Protein AF-A0A376P7E3-F1 (afdb_monomer)

Structure (mmCIF, N/CA/C/O backbone):
data_AF-A0A376P7E3-F1
#
_entry.id   AF-A0A376P7E3-F1
#
loop_
_atom_site.group_PDB
_atom_site.id
_atom_site.type_symbol
_atom_site.label_atom_id
_atom_site.label_alt_id
_atom_site.label_comp_id
_atom_site.label_asym_id
_atom_site.label_entity_id
_atom_site.label_seq_id
_atom_site.pdbx_PDB_ins_code
_atom_site.Cartn_x
_atom_site.Cartn_y
_atom_site.Cartn_z
_atom_site.occupancy
_atom_site.B_iso_or_equiv
_atom_site.auth_seq_id
_atom_site.auth_comp_id
_atom_site.auth_asym_id
_atom_site.auth_atom_id
_atom_site.pdbx_PDB_model_num
ATOM 1 N N . MET A 1 1 ? 9.769 -12.860 -15.869 1.00 72.50 1 MET A N 1
ATOM 2 C CA . MET A 1 1 ? 10.837 -12.661 -14.876 1.00 72.50 1 MET A CA 1
ATOM 3 C C . MET A 1 1 ? 11.254 -11.224 -15.018 1.00 72.50 1 MET A C 1
ATOM 5 O O . MET A 1 1 ? 11.514 -10.824 -16.149 1.00 72.50 1 MET A O 1
ATOM 9 N N . LEU A 1 2 ? 11.170 -10.473 -13.925 1.00 80.44 2 LEU A N 1
ATOM 10 C CA . LEU A 1 2 ? 11.780 -9.154 -13.854 1.00 80.44 2 LEU A CA 1
ATOM 11 C C . LEU A 1 2 ? 13.301 -9.341 -13.904 1.00 80.44 2 LEU A C 1
ATOM 13 O O . LEU A 1 2 ? 13.797 -10.427 -13.593 1.00 80.44 2 LEU A O 1
ATOM 17 N N . ASN A 1 3 ? 14.023 -8.340 -14.385 1.00 91.81 3 ASN A N 1
ATOM 18 C CA . ASN A 1 3 ? 15.472 -8.311 -14.209 1.00 91.81 3 ASN A CA 1
ATOM 19 C C . ASN A 1 3 ? 15.834 -7.793 -12.806 1.00 91.81 3 ASN A C 1
ATOM 21 O O . ASN A 1 3 ? 14.981 -7.247 -12.108 1.00 91.81 3 ASN A O 1
ATOM 25 N N . ASP A 1 4 ? 17.096 -7.956 -12.411 1.00 91.50 4 ASP A N 1
ATOM 26 C CA . ASP A 1 4 ? 17.572 -7.592 -11.071 1.00 91.50 4 ASP A CA 1
ATOM 27 C C . ASP A 1 4 ? 17.272 -6.118 -10.716 1.00 91.50 4 ASP A C 1
ATOM 29 O O . ASP A 1 4 ? 16.821 -5.832 -9.607 1.00 91.50 4 ASP A O 1
ATOM 33 N N . ASP A 1 5 ? 17.430 -5.192 -11.671 1.00 94.00 5 ASP A N 1
ATOM 34 C CA . ASP A 1 5 ? 17.153 -3.762 -11.464 1.00 94.00 5 ASP A CA 1
ATOM 35 C C . ASP A 1 5 ? 15.648 -3.503 -11.252 1.00 94.00 5 ASP A C 1
ATOM 37 O O . ASP A 1 5 ? 15.246 -2.691 -10.418 1.00 94.00 5 ASP A O 1
ATOM 41 N N . GLU A 1 6 ? 14.790 -4.197 -12.004 1.00 93.75 6 GLU A N 1
ATOM 42 C CA . GLU A 1 6 ? 13.333 -4.109 -11.868 1.00 93.75 6 GLU A CA 1
ATOM 43 C C . GLU A 1 6 ? 12.851 -4.667 -10.522 1.00 93.75 6 GLU A C 1
ATOM 45 O O . GLU A 1 6 ? 11.943 -4.096 -9.915 1.00 93.75 6 GLU A O 1
ATOM 50 N N . GLU A 1 7 ? 13.451 -5.758 -10.037 1.00 93.19 7 GLU A N 1
ATOM 51 C CA . GLU A 1 7 ? 13.143 -6.317 -8.717 1.00 93.19 7 GLU A CA 1
ATOM 52 C C . GLU A 1 7 ? 13.564 -5.366 -7.592 1.00 93.19 7 GLU A C 1
ATOM 54 O O . GLU A 1 7 ? 12.788 -5.142 -6.660 1.00 93.19 7 GLU A O 1
ATOM 59 N N . GLU A 1 8 ? 14.751 -4.758 -7.687 1.00 94.44 8 GLU A N 1
ATOM 60 C CA . GLU A 1 8 ? 15.236 -3.789 -6.699 1.00 94.44 8 GL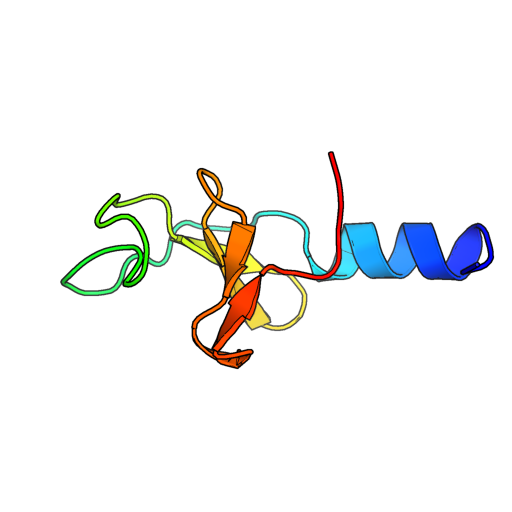U A CA 1
ATOM 61 C C . GLU 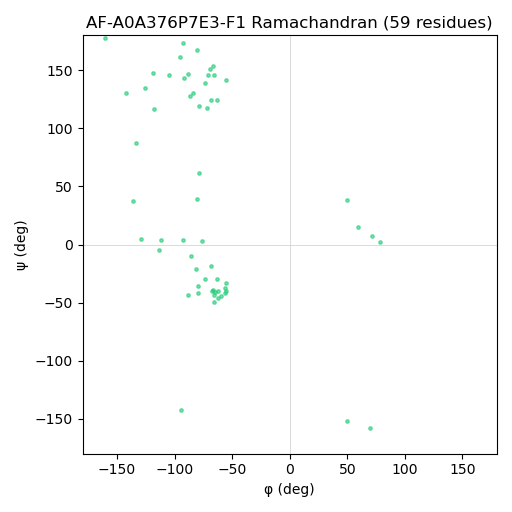A 1 8 ? 14.333 -2.551 -6.629 1.00 94.44 8 GLU A C 1
ATOM 63 O O . GLU A 1 8 ? 13.917 -2.142 -5.539 1.00 94.44 8 GLU A O 1
ATOM 68 N N . LEU A 1 9 ? 13.957 -1.995 -7.784 1.00 94.94 9 LEU A N 1
ATOM 69 C CA . LEU A 1 9 ? 13.024 -0.869 -7.855 1.00 94.94 9 LEU A CA 1
ATOM 70 C C . LEU A 1 9 ? 11.670 -1.229 -7.245 1.00 94.94 9 LEU A C 1
ATOM 72 O O . LEU A 1 9 ? 11.123 -0.459 -6.454 1.00 94.94 9 LEU A O 1
ATOM 76 N N . LEU A 1 10 ? 11.144 -2.417 -7.550 1.00 95.50 10 LEU A N 1
ATOM 77 C CA . LEU A 1 10 ? 9.864 -2.864 -7.012 1.00 95.50 10 LEU A CA 1
ATOM 78 C C . LEU A 1 10 ? 9.920 -3.047 -5.488 1.00 95.50 10 LEU A C 1
ATOM 80 O O . LEU A 1 10 ? 8.999 -2.637 -4.775 1.00 95.50 10 LEU A O 1
ATOM 84 N N . MET A 1 11 ? 11.013 -3.610 -4.968 1.00 95.06 11 MET A N 1
ATOM 85 C CA . MET A 1 11 ? 11.249 -3.719 -3.527 1.00 95.06 11 MET A CA 1
ATOM 86 C C . MET A 1 11 ? 11.344 -2.344 -2.858 1.00 95.06 11 MET A C 1
ATOM 88 O O . MET A 1 11 ? 10.791 -2.154 -1.770 1.00 95.06 11 MET A O 1
ATOM 92 N N . GLN A 1 12 ? 11.996 -1.374 -3.503 1.00 96.38 12 GLN A N 1
ATOM 93 C CA . GLN A 1 12 ? 12.102 -0.007 -3.000 1.00 96.38 12 GLN A CA 1
ATOM 94 C C . GLN A 1 12 ? 10.737 0.692 -2.975 1.00 96.38 12 GLN A C 1
ATOM 96 O O . GLN A 1 12 ? 10.348 1.239 -1.938 1.00 96.38 12 GLN A O 1
ATOM 101 N N . GLU A 1 13 ? 9.991 0.644 -4.080 1.00 97.19 13 GLU A N 1
ATOM 102 C CA . GLU A 1 13 ? 8.666 1.257 -4.222 1.00 97.19 13 GLU A CA 1
ATOM 103 C C . GLU A 1 13 ? 7.690 0.766 -3.157 1.00 97.19 13 GLU A C 1
ATOM 105 O O . GLU A 1 13 ? 6.941 1.563 -2.586 1.00 97.19 13 GLU A O 1
ATOM 110 N N . TRP A 1 14 ? 7.720 -0.537 -2.878 1.00 97.44 14 TRP A N 1
ATOM 111 C CA . TRP A 1 14 ? 6.840 -1.183 -1.914 1.00 97.44 14 TRP A CA 1
ATOM 112 C C . TRP A 1 14 ? 7.424 -1.279 -0.513 1.00 97.44 14 TRP A C 1
ATOM 114 O O . TRP A 1 14 ? 6.771 -1.863 0.348 1.00 97.44 14 TRP A O 1
ATOM 1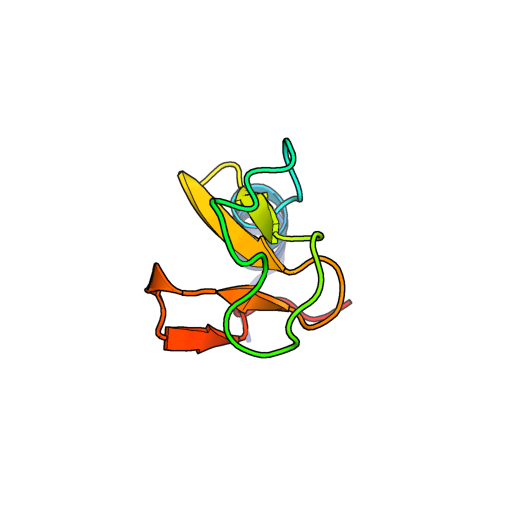24 N N . SER A 1 15 ? 8.606 -0.727 -0.238 1.00 96.81 15 SER A N 1
ATOM 125 C CA . SER A 1 15 ? 9.185 -0.743 1.109 1.00 96.81 15 SER A CA 1
ATOM 126 C C . SER A 1 15 ? 8.223 -0.136 2.142 1.00 96.81 15 SER A C 1
ATOM 128 O O . SER A 1 15 ? 7.476 0.803 1.857 1.00 96.81 15 SER A O 1
ATOM 130 N N . LEU A 1 16 ? 8.176 -0.734 3.337 1.00 96.94 16 LEU A N 1
ATOM 131 C CA . LEU A 1 16 ? 7.261 -0.299 4.394 1.00 96.94 16 LEU A CA 1
ATOM 132 C C . LEU A 1 16 ? 7.748 1.035 4.966 1.00 96.94 16 LEU A C 1
ATOM 134 O O . LEU A 1 16 ? 8.848 1.097 5.514 1.00 96.94 16 LEU A O 1
ATOM 138 N N . GLY A 1 17 ? 6.933 2.078 4.823 1.00 97.25 17 GLY A N 1
ATOM 139 C CA . GLY A 1 17 ? 7.138 3.367 5.474 1.00 97.25 17 GLY A CA 1
ATOM 140 C C . GLY A 1 17 ? 6.362 3.469 6.786 1.00 97.25 17 GLY A C 1
ATOM 141 O O . GLY A 1 17 ? 6.232 2.495 7.532 1.00 97.25 17 GLY A O 1
ATOM 142 N N . ASP A 1 18 ? 5.835 4.659 7.058 1.00 98.06 18 ASP A N 1
ATOM 143 C CA . ASP A 1 18 ? 5.085 4.936 8.280 1.00 98.06 18 ASP A CA 1
ATOM 144 C C . ASP A 1 18 ? 3.737 4.206 8.308 1.00 98.06 18 ASP A C 1
ATOM 146 O O . ASP A 1 18 ? 3.117 3.935 7.277 1.00 98.06 18 ASP A O 1
ATOM 150 N N . TYR A 1 19 ? 3.263 3.893 9.515 1.00 98.06 19 TYR A N 1
ATOM 151 C CA . TYR A 1 19 ? 1.926 3.340 9.698 1.00 98.06 19 TYR A CA 1
ATOM 152 C C . TYR A 1 19 ? 0.862 4.393 9.381 1.00 98.06 19 TYR A C 1
ATOM 154 O O . TYR A 1 19 ? 0.807 5.438 10.026 1.00 98.06 19 TYR A O 1
ATOM 162 N N . ASP A 1 20 ? -0.037 4.054 8.462 1.00 97.56 20 ASP A N 1
ATOM 163 C CA . ASP A 1 20 ? -1.239 4.818 8.138 1.00 97.56 20 ASP A CA 1
ATOM 164 C C . ASP A 1 20 ? -2.427 3.852 8.076 1.00 97.56 20 ASP A C 1
ATOM 166 O O . ASP A 1 20 ? -2.733 3.221 7.066 1.00 97.56 20 ASP A O 1
ATOM 170 N N . ASN A 1 21 ? -3.039 3.636 9.239 1.00 96.00 21 ASN A N 1
ATOM 171 C CA . ASN A 1 21 ? -4.064 2.613 9.426 1.00 96.00 21 ASN A CA 1
ATOM 172 C C . ASN A 1 21 ? -5.478 3.073 9.062 1.00 96.00 21 ASN A C 1
ATOM 174 O O . ASN A 1 21 ? -6.397 2.249 9.068 1.00 96.00 21 ASN A O 1
ATOM 178 N N . GLY A 1 22 ? -5.681 4.369 8.818 1.00 90.75 22 GLY A N 1
ATOM 179 C CA . GLY A 1 22 ? -7.014 4.960 8.875 1.00 90.75 22 GLY A CA 1
ATOM 180 C C . GLY A 1 22 ? -7.754 4.600 10.175 1.00 90.75 22 GLY A C 1
ATOM 181 O O . GLY A 1 22 ? -7.148 4.339 11.217 1.00 90.75 22 GLY A O 1
ATOM 182 N N . GLU A 1 23 ? -9.085 4.562 10.116 1.00 93.25 23 GLU A N 1
ATOM 183 C CA . GLU A 1 23 ? -9.934 4.268 11.282 1.00 93.25 23 GLU A CA 1
ATOM 184 C C . GLU A 1 23 ? -10.018 2.762 11.604 1.00 93.25 23 GLU A C 1
ATOM 186 O O . GLU A 1 23 ? -10.030 2.371 12.772 1.00 93.25 23 GLU A O 1
ATOM 191 N N . ASN A 1 24 ? -10.024 1.907 10.574 1.00 94.19 24 ASN A N 1
ATOM 192 C CA . ASN A 1 24 ? -10.360 0.479 10.688 1.00 94.19 24 ASN A CA 1
ATOM 193 C C . ASN A 1 24 ? -9.177 -0.484 10.453 1.00 94.19 24 ASN A C 1
ATOM 195 O O . ASN A 1 24 ? -9.365 -1.701 10.449 1.00 94.19 24 ASN A O 1
ATOM 199 N N . GLY A 1 25 ? -7.959 0.026 10.244 1.00 95.94 25 GLY A N 1
ATOM 200 C CA . GLY A 1 25 ? -6.798 -0.798 9.903 1.00 95.94 25 GLY A CA 1
ATOM 201 C C . GLY A 1 25 ? -6.878 -1.391 8.492 1.00 95.94 25 GLY A C 1
ATOM 202 O O . GLY A 1 25 ? -7.577 -0.895 7.610 1.00 95.94 25 GLY A O 1
ATOM 203 N N . CYS A 1 26 ? -6.138 -2.479 8.258 1.00 97.81 26 CYS A N 1
ATOM 204 C CA . CYS A 1 26 ? -6.145 -3.167 6.970 1.00 97.81 26 CYS A CA 1
ATOM 205 C C . CYS A 1 26 ? -7.544 -3.740 6.660 1.00 97.81 26 CYS A C 1
ATOM 207 O O . CYS A 1 26 ? -8.017 -4.591 7.417 1.00 97.81 26 CYS A O 1
ATOM 209 N N . PRO A 1 27 ? -8.165 -3.399 5.515 1.00 97.12 27 PRO A N 1
ATOM 210 C CA . PRO A 1 27 ? -9.520 -3.849 5.186 1.00 97.12 27 PRO A CA 1
ATOM 211 C C . PRO A 1 27 ? -9.619 -5.355 4.908 1.00 97.12 27 PRO A C 1
ATOM 213 O O . PRO A 1 27 ? -10.705 -5.919 4.975 1.00 97.12 27 PRO A O 1
ATOM 216 N N . HIS A 1 28 ? -8.497 -6.018 4.611 1.00 97.44 28 HI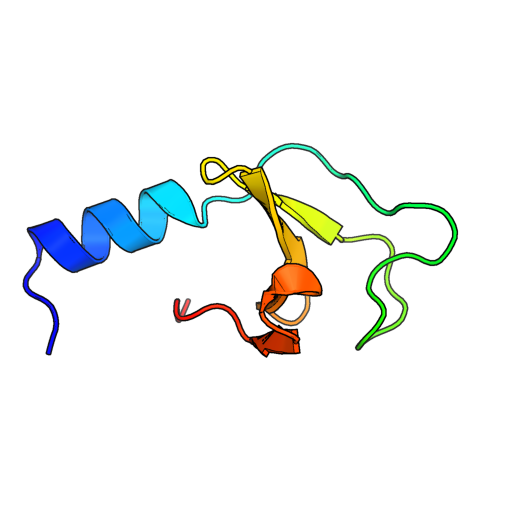S A N 1
ATOM 217 C CA . HIS A 1 28 ? -8.477 -7.449 4.318 1.00 97.44 28 HIS A CA 1
ATOM 218 C C . HIS A 1 28 ? -8.316 -8.316 5.577 1.00 97.44 28 HIS A C 1
ATOM 220 O O . HIS A 1 28 ? -8.992 -9.329 5.725 1.00 97.44 28 HIS A O 1
ATOM 226 N N . CYS A 1 29 ? -7.420 -7.945 6.502 1.00 97.25 29 CYS A N 1
ATOM 227 C CA . CYS A 1 29 ? -7.125 -8.767 7.687 1.00 97.25 29 CYS A CA 1
ATOM 228 C C . CYS A 1 29 ? -7.546 -8.149 9.031 1.00 97.25 29 CYS A C 1
ATOM 230 O O . CYS A 1 29 ? -7.379 -8.793 10.068 1.00 97.25 29 CYS A O 1
ATOM 232 N N . GLY A 1 30 ? -8.043 -6.909 9.033 1.00 96.50 30 GLY A N 1
ATOM 233 C CA . GLY A 1 30 ? -8.522 -6.189 10.218 1.00 96.50 30 GLY A CA 1
ATOM 234 C C . GLY A 1 30 ? -7.433 -5.740 11.197 1.00 96.50 30 GLY A C 1
ATOM 235 O O . GLY A 1 30 ? -7.742 -5.298 12.300 1.00 96.50 30 GLY A O 1
ATOM 236 N N . ARG A 1 31 ? -6.146 -5.883 10.855 1.00 97.12 31 ARG A N 1
ATOM 237 C CA . ARG 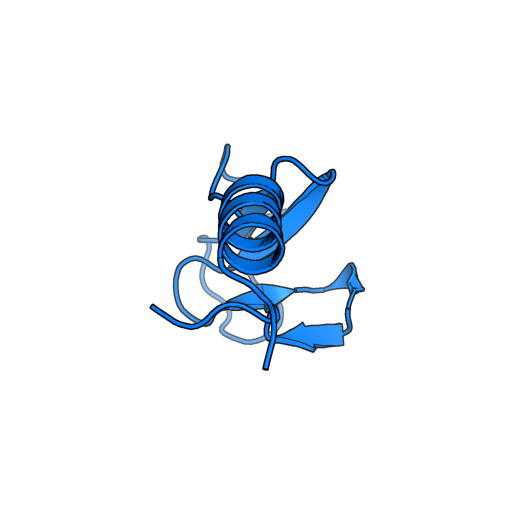A 1 31 ? -5.041 -5.480 11.741 1.00 97.12 31 ARG A CA 1
ATOM 238 C C . ARG A 1 31 ? -4.603 -4.049 11.466 1.00 97.12 31 ARG A C 1
ATOM 240 O O .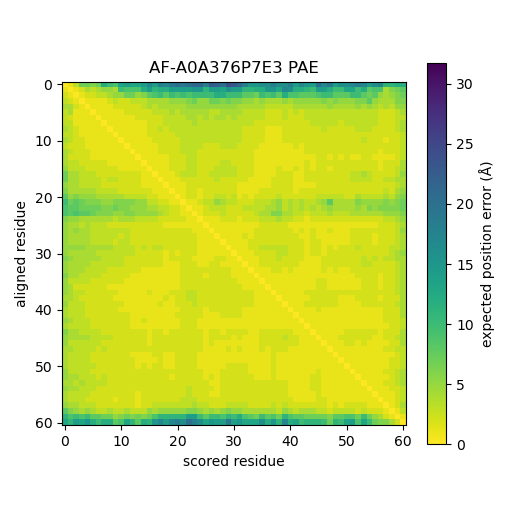 ARG A 1 31 ? -4.477 -3.649 10.311 1.00 97.12 31 ARG A O 1
ATOM 247 N N . TYR A 1 32 ? -4.244 -3.341 12.532 1.00 97.81 32 TYR A N 1
ATOM 248 C CA . TYR A 1 32 ? -3.633 -2.011 12.487 1.00 97.81 32 TYR A CA 1
ATOM 249 C C . TYR A 1 32 ? -2.135 -2.106 12.149 1.00 97.81 32 TYR A C 1
ATOM 251 O O . TYR A 1 32 ? -1.271 -1.794 12.964 1.00 97.81 32 TYR A O 1
ATOM 259 N N . ARG A 1 33 ? -1.835 -2.636 10.957 1.00 97.25 33 ARG A N 1
ATOM 260 C CA . ARG A 1 33 ? -0.485 -2.722 10.378 1.00 97.25 33 ARG A CA 1
ATOM 261 C C . ARG A 1 33 ? -0.469 -2.330 8.897 1.00 97.25 33 ARG A C 1
ATOM 263 O O . ARG A 1 33 ? 0.158 -3.008 8.084 1.00 97.25 33 ARG A O 1
ATOM 270 N N . LEU A 1 34 ? -1.270 -1.340 8.526 1.00 97.62 34 LEU A N 1
ATOM 271 C CA . LEU A 1 34 ? -1.253 -0.747 7.195 1.00 97.62 34 LEU A CA 1
ATOM 272 C C . LEU A 1 34 ? -0.201 0.368 7.187 1.00 97.62 34 LEU A C 1
ATOM 274 O O . LEU A 1 34 ? -0.196 1.209 8.085 1.00 97.62 34 LEU A O 1
ATOM 278 N N . CYS A 1 35 ? 0.712 0.329 6.223 1.00 98.12 35 CYS A N 1
ATOM 279 C CA . CYS A 1 35 ? 1.784 1.307 6.061 1.00 98.12 35 CYS A CA 1
ATOM 280 C C . CYS A 1 35 ? 1.637 2.005 4.714 1.00 98.12 35 CYS A C 1
ATOM 282 O O . CYS A 1 35 ? 1.229 1.353 3.751 1.00 98.12 35 CYS A O 1
ATOM 284 N N . ILE A 1 36 ? 2.022 3.276 4.633 1.00 98.19 36 ILE A N 1
ATOM 285 C CA . ILE A 1 36 ? 2.220 3.967 3.358 1.00 98.19 36 ILE A CA 1
ATOM 286 C C . ILE A 1 36 ? 3.633 3.670 2.831 1.00 98.19 36 ILE A C 1
ATOM 288 O O . ILE A 1 36 ? 4.618 3.741 3.566 1.00 98.19 36 ILE A O 1
ATOM 292 N N . CYS A 1 37 ? 3.733 3.269 1.568 1.00 98.06 37 CYS A N 1
ATOM 293 C CA . CYS A 1 37 ? 4.982 2.913 0.895 1.00 98.06 37 CYS A CA 1
ATOM 294 C C . CYS A 1 37 ? 5.601 4.113 0.160 1.00 98.06 37 CYS A C 1
ATOM 296 O O . CYS A 1 37 ? 4.984 5.171 0.032 1.00 98.06 37 CYS A O 1
ATOM 298 N N . GLN A 1 38 ? 6.817 3.947 -0.374 1.00 97.69 38 GLN A N 1
ATOM 299 C CA . GLN A 1 38 ? 7.532 5.008 -1.109 1.00 97.69 38 GLN A CA 1
ATOM 300 C C . GLN A 1 38 ? 6.804 5.448 -2.383 1.00 97.69 38 GLN A C 1
ATOM 302 O O . GLN A 1 38 ? 6.870 6.610 -2.775 1.00 97.69 38 GLN A O 1
ATOM 307 N N . ASN A 1 39 ? 6.061 4.533 -3.006 1.00 97.38 39 ASN A N 1
ATOM 308 C CA . ASN A 1 39 ? 5.192 4.841 -4.140 1.00 97.38 39 ASN A CA 1
ATOM 309 C C . ASN A 1 39 ? 3.878 5.560 -3.749 1.00 97.38 39 ASN A C 1
ATOM 311 O O . ASN A 1 39 ? 3.035 5.802 -4.613 1.00 97.38 39 ASN A O 1
ATOM 315 N N . GLY A 1 40 ? 3.681 5.878 -2.463 1.00 97.81 40 GLY A N 1
ATOM 316 C CA . GLY A 1 40 ? 2.508 6.573 -1.931 1.00 97.81 40 GLY A CA 1
ATOM 317 C C . GLY A 1 40 ? 1.25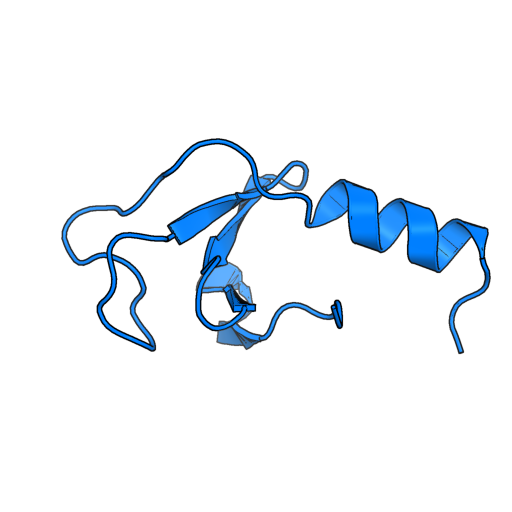7 5.706 -1.753 1.00 97.81 40 GLY A C 1
ATOM 318 O O . GLY A 1 40 ? 0.221 6.236 -1.362 1.00 97.81 40 GLY A O 1
ATOM 319 N N . LYS A 1 41 ? 1.325 4.399 -2.039 1.00 98.19 41 LYS A N 1
ATOM 320 C CA . LYS A 1 41 ? 0.221 3.448 -1.828 1.00 98.19 41 LYS A CA 1
ATOM 321 C C . LYS A 1 41 ? 0.352 2.739 -0.491 1.00 98.19 41 LYS A C 1
ATOM 323 O O . LYS A 1 41 ? 1.442 2.649 0.071 1.00 98.19 41 LYS A O 1
ATOM 328 N N . HIS A 1 42 ? -0.745 2.160 -0.024 1.00 98.06 42 HIS A N 1
ATOM 329 C CA . HIS A 1 42 ? -0.752 1.385 1.200 1.00 98.06 42 HIS A CA 1
ATOM 330 C C . HIS A 1 42 ? -0.425 -0.084 0.970 1.00 98.06 42 HIS A C 1
ATOM 332 O O . HIS A 1 42 ? -0.827 -0.703 -0.018 1.00 98.06 42 HIS A O 1
ATOM 338 N N . ARG A 1 43 ? 0.250 -0.667 1.958 1.00 97.75 43 ARG A N 1
ATOM 339 C CA . ARG A 1 43 ? 0.566 -2.089 2.036 1.00 97.75 43 ARG A CA 1
ATOM 340 C C . ARG A 1 43 ? 0.445 -2.559 3.475 1.00 97.75 43 ARG A C 1
ATOM 342 O O . ARG A 1 43 ? 1.007 -1.968 4.394 1.00 97.75 43 ARG A O 1
ATOM 349 N N . CYS A 1 44 ? -0.270 -3.657 3.689 1.00 97.75 44 CYS A N 1
ATOM 350 C CA . CYS A 1 44 ? -0.334 -4.267 5.010 1.00 97.75 44 CYS A CA 1
ATOM 351 C C . CYS A 1 44 ? 0.931 -5.082 5.291 1.00 97.75 44 CYS A C 1
ATOM 353 O O . CYS A 1 44 ? 1.161 -6.094 4.636 1.00 97.75 44 CYS A O 1
ATOM 355 N N . GLU A 1 45 ? 1.684 -4.729 6.332 1.00 96.94 45 GLU A N 1
ATOM 356 C CA . GLU A 1 45 ? 2.865 -5.482 6.788 1.00 96.94 45 GLU A CA 1
ATOM 357 C C . GLU A 1 45 ? 2.526 -6.954 7.080 1.00 96.94 45 GLU A C 1
ATOM 359 O O . GLU A 1 45 ? 3.343 -7.847 6.873 1.00 96.94 45 GLU A O 1
ATOM 364 N N . LYS A 1 46 ? 1.303 -7.244 7.555 1.00 96.25 46 LYS A N 1
ATOM 365 C CA . LYS A 1 46 ? 0.937 -8.613 7.940 1.00 96.25 46 LYS A CA 1
ATOM 366 C C . LYS A 1 46 ? 0.578 -9.519 6.764 1.00 96.25 46 LYS A C 1
ATOM 368 O O . LYS A 1 46 ? 0.835 -10.726 6.841 1.00 96.25 46 LYS A O 1
ATOM 373 N N . CYS A 1 47 ? -0.164 -9.001 5.792 1.00 96.50 47 CYS A N 1
ATOM 374 C CA 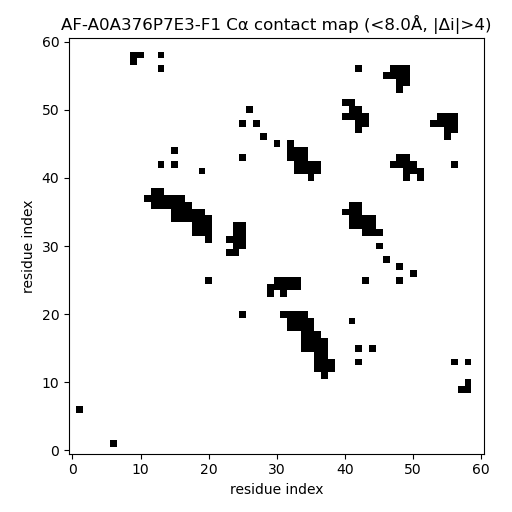. CYS A 1 47 ? -0.789 -9.821 4.753 1.00 96.50 47 CYS A CA 1
ATOM 375 C C . CYS A 1 47 ? -0.505 -9.335 3.337 1.00 96.50 47 CYS A C 1
ATOM 377 O O . CYS A 1 47 ? -1.082 -9.890 2.418 1.00 96.50 47 CYS A O 1
ATOM 379 N N . ASN A 1 48 ? 0.333 -8.313 3.159 1.00 97.12 48 ASN A N 1
ATOM 380 C CA . ASN A 1 48 ? 0.696 -7.733 1.866 1.00 97.12 48 ASN A CA 1
ATOM 381 C C . ASN A 1 48 ? -0.478 -7.169 1.043 1.00 97.12 48 ASN A C 1
ATOM 383 O O . ASN A 1 48 ? -0.312 -6.880 -0.131 1.00 97.12 48 ASN A O 1
ATOM 387 N N . TRP A 1 49 ? -1.654 -6.952 1.638 1.00 97.81 49 TRP A N 1
ATOM 388 C CA . TRP A 1 49 ? -2.795 -6.354 0.932 1.00 97.81 49 TRP A CA 1
ATOM 389 C C . TRP A 1 49 ? -2.604 -4.850 0.695 1.00 97.81 49 TRP A C 1
ATOM 391 O O . TRP A 1 49 ? -2.197 -4.145 1.625 1.00 97.81 49 TRP A O 1
ATOM 401 N N . SER A 1 50 ? -2.975 -4.367 -0.493 1.00 98.06 50 SER A N 1
ATOM 402 C CA . SER A 1 50 ? -3.051 -2.949 -0.859 1.00 98.06 50 SER A CA 1
ATOM 403 C C . SER A 1 50 ? -4.491 -2.556 -1.232 1.00 98.06 50 SER A C 1
ATOM 405 O O . SER A 1 50 ? -5.035 -3.065 -2.216 1.00 98.06 50 SER A O 1
ATOM 407 N N . PRO A 1 51 ? -5.135 -1.644 -0.480 1.00 97.69 51 PRO A N 1
ATOM 408 C CA . PRO A 1 51 ? -6.456 -1.111 -0.817 1.00 97.69 51 PRO A CA 1
ATOM 409 C C . PRO A 1 51 ? -6.532 -0.471 -2.209 1.00 97.69 51 PRO A C 1
ATOM 411 O O . PRO A 1 51 ? -7.535 -0.633 -2.896 1.00 97.69 51 PRO A O 1
ATOM 414 N N . GLU A 1 52 ? -5.482 0.227 -2.642 1.00 98.00 52 GLU A N 1
ATOM 415 C CA . GLU A 1 52 ? -5.443 0.943 -3.921 1.00 98.00 52 GLU A CA 1
ATOM 416 C C . GLU A 1 52 ? -5.317 0.011 -5.121 1.00 98.00 52 GLU A C 1
ATOM 418 O O . GLU A 1 52 ? -5.789 0.343 -6.206 1.00 98.00 52 GLU A O 1
ATOM 423 N N . LEU A 1 53 ? -4.677 -1.146 -4.940 1.00 97.75 53 LEU A N 1
ATOM 424 C CA . LEU A 1 53 ? -4.681 -2.205 -5.949 1.00 97.75 53 LEU A CA 1
ATOM 425 C C . LEU A 1 53 ? -5.956 -3.048 -5.888 1.00 97.75 53 LEU A C 1
ATOM 427 O O . LEU A 1 53 ? -6.289 -3.712 -6.866 1.00 97.75 53 LEU A O 1
ATOM 431 N N . ASN A 1 54 ? -6.651 -3.028 -4.744 1.00 97.75 54 ASN A N 1
ATOM 432 C CA . ASN A 1 54 ? -7.664 -4.015 -4.388 1.00 97.75 54 ASN A CA 1
ATOM 433 C C . ASN A 1 54 ? -7.139 -5.456 -4.581 1.00 97.75 54 ASN A C 1
ATOM 435 O O . ASN A 1 54 ? -7.860 -6.331 -5.058 1.00 97.75 54 ASN A O 1
ATOM 439 N N . ASP A 1 55 ? -5.862 -5.664 -4.246 1.00 98.25 55 ASP A N 1
ATOM 440 C CA . ASP A 1 55 ? -5.142 -6.932 -4.374 1.00 98.25 55 ASP A CA 1
ATOM 441 C C . ASP A 1 55 ? -3.892 -6.939 -3.467 1.00 98.25 55 ASP A C 1
ATOM 443 O O . ASP A 1 55 ? -3.579 -5.956 -2.782 1.00 98.25 55 ASP A O 1
ATOM 447 N N . TYR A 1 56 ? -3.162 -8.051 -3.452 1.00 97.19 56 TYR A N 1
ATOM 448 C CA . TYR A 1 56 ? -1.847 -8.164 -2.834 1.00 97.19 56 TYR A CA 1
ATOM 449 C C . TYR A 1 56 ? -0.780 -7.408 -3.631 1.00 97.19 56 TYR A C 1
ATOM 451 O O . TYR A 1 56 ? -0.819 -7.329 -4.859 1.00 97.19 56 TYR A O 1
ATOM 459 N N . VAL A 1 57 ? 0.198 -6.843 -2.922 1.00 97.12 57 VAL A N 1
ATOM 460 C CA . VAL A 1 57 ? 1.336 -6.173 -3.556 1.00 97.12 57 VAL A CA 1
ATOM 461 C C . VAL A 1 57 ? 2.196 -7.185 -4.323 1.00 97.12 57 VAL A C 1
ATOM 463 O O . VAL A 1 57 ? 2.347 -8.319 -3.869 1.00 97.12 57 VAL A O 1
ATOM 466 N N . PRO A 1 58 ? 2.802 -6.794 -5.454 1.00 94.69 58 PRO A N 1
ATOM 467 C CA . PRO A 1 58 ? 3.556 -7.697 -6.324 1.00 94.69 58 PRO A CA 1
ATOM 468 C C . PRO A 1 58 ? 4.988 -7.955 -5.817 1.00 94.69 58 PRO A C 1
ATOM 470 O O . PRO A 1 58 ? 5.923 -8.000 -6.607 1.00 94.69 58 PRO A O 1
ATOM 473 N N . ILE A 1 59 ? 5.177 -8.090 -4.504 1.00 91.69 59 ILE A N 1
ATOM 474 C CA . ILE A 1 59 ? 6.465 -8.438 -3.895 1.00 91.69 59 ILE A CA 1
ATOM 475 C C . ILE A 1 59 ? 6.291 -9.667 -3.006 1.00 91.69 59 ILE A C 1
ATOM 477 O O . ILE A 1 59 ? 5.359 -9.742 -2.200 1.00 91.69 59 ILE A O 1
ATOM 481 N N . GLU A 1 60 ? 7.209 -10.618 -3.133 1.00 78.88 60 GLU A N 1
ATOM 482 C CA . GLU A 1 60 ? 7.312 -11.759 -2.227 1.00 78.88 60 GLU A CA 1
ATOM 483 C C . GLU A 1 60 ? 8.510 -11.560 -1.290 1.00 78.88 60 GLU A C 1
ATOM 485 O O . GLU A 1 60 ? 9.488 -10.905 -1.650 1.00 78.88 60 GLU A O 1
ATOM 490 N N . TRP A 1 61 ? 8.374 -12.035 -0.052 1.00 63.50 61 TRP A N 1
ATOM 491 C CA . TRP A 1 61 ? 9.383 -11.955 1.009 1.00 63.50 61 TRP A CA 1
ATOM 492 C C . TRP A 1 61 ? 9.975 -13.334 1.271 1.00 63.50 61 TRP A C 1
ATOM 494 O O . TRP A 1 61 ? 9.175 -14.297 1.314 1.00 63.50 61 TRP A O 1
#

Solvent-accessible surface area (backbone atoms only — not comparable to full-atom values): 3678 Å² total; per-residue (Å²): 131,78,54,74,70,56,48,52,51,50,52,53,37,61,33,83,52,59,80,55,31,79,94,68,25,25,91,86,80,61,43,81,42,14,14,35,18,73,69,71,48,50,37,19,77,85,75,38,42,14,80,88,74,73,39,66,56,100,69,87,132

Radius of gyration: 11.53 Å; Cα contacts (8 Å, |Δi|>4): 98; chains: 1; bounding box: 28×19×27 Å

Foldseek 3Di:
DDDPVRLVVLCQQAPFDAQDQDPQRDPPPRDSQWGQGNVRWIARPVQQDTPVVNGHRPDDD

Secondary structure (DSSP, 8-state):
---HHHHHHHHHHT-EEEE--TTT--TTT--S-EEEETTS-EEETTT-EETTTTEE-S---

Mean predicted aligned error: 2.85 Å

Organism: Escherichia coli (NCBI:txid562)

Nearest PDB structures (foldseek):
  4v8p-assembly2_CY  TM=6.329E-01  e=9.882E-01  Tetrahymena thermophila
  8d4a-assembly1_A  TM=6.814E-01  e=1.299E+00  Sulfuricurvum sp. PC08-66
  5t2a-assembly1_m  TM=5.88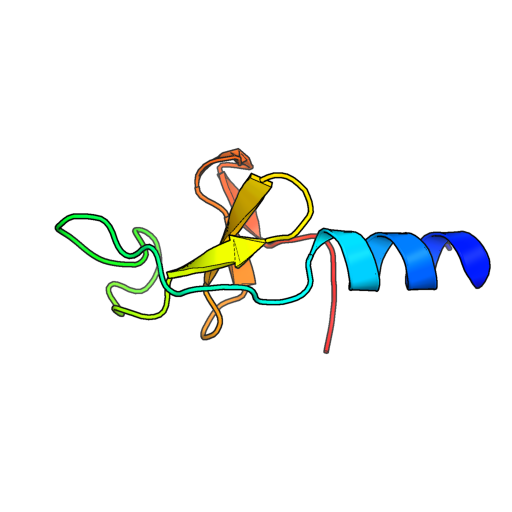6E-01  e=1.594E+00  Leishmania donovani

Sequence (61 aa):
MLNDDEEELLMQEWSLGDYDNGENGCPHCGRYRLCICQNGKHRCEKCNWSPELNDYVPIEW

pLDDT: mean 94.97, std 6.14, range [63.5, 98.25]